Protein AF-A0A2P2IFB3-F1 (afdb_monomer)

Secondary structure (DSSP, 8-state):
-BSSS-HHHHHT-S--B-TTTHHHHHHHSS-SEEEE-SBHHHHHHHHHT-SSEEEE-SB--HHHHT--HHHHHHHHHHH-S-EEEE-TTS-HHHHHT-SEE--HHHHHHHHHH-S-S-EEEES-TTHHHHHHHH---

Radius of gyration: 15.82 Å; Cα contacts (8 Å, |Δi|>4): 204; chains: 1; bounding box: 41×29×43 Å

Sequence (137 aa):
TYINSSSEVKAVSDVCCTSSSALKIVENIDADEIIFVPDQNLASYVAEQTNKKIIPFDGQCNVHHNVTLDNIIKLKEEHGDLEVLAHPECQKEIRDIANYVGSTAGILNYAKTTPNKEMIVVTERGIMHQLKKDSPN

InterPro domains:
  IPR003473 Quinolinate synthetase A [PF02445] (1-136)
  IPR003473 Quinolinate synthetase A [PTHR30573] (1-133)
  IPR036094 Quinolinate synthetase A superfamily [G3DSA:3.40.50.10800] (1-61)
  IPR036094 Quinolinate synthetase A superfamily [G3DSA:3.40.50.10800] (62-137)
  IPR036094 Quinolinate synthetase A superfamily [SSF142754] (1-137)

Organism: NCBI:txid1518452

Structure (mmCIF, N/CA/C/O backbone):
data_AF-A0A2P2IFB3-F1
#
_entry.id   AF-A0A2P2IFB3-F1
#
loop_
_atom_site.group_PDB
_atom_site.id
_atom_site.type_symbol
_atom_site.label_atom_id
_atom_site.label_alt_id
_atom_site.label_comp_id
_atom_site.label_asym_id
_atom_site.label_entity_id
_atom_site.label_seq_id
_atom_site.pdbx_PDB_ins_code
_atom_site.Cartn_x
_atom_site.Cartn_y
_atom_site.Cartn_z
_atom_site.occupancy
_atom_site.B_iso_or_equiv
_atom_site.auth_seq_id
_atom_site.auth_comp_id
_atom_site.auth_asym_id
_atom_site.auth_atom_id
_atom_site.pdbx_PDB_model_num
ATOM 1 N N . THR A 1 1 ? 11.149 1.903 -9.394 1.00 95.69 1 THR A N 1
ATOM 2 C CA . THR A 1 1 ? 11.686 1.758 -8.022 1.00 95.69 1 THR A CA 1
ATOM 3 C C . THR A 1 1 ? 10.856 2.505 -7.002 1.00 95.69 1 THR A C 1
ATOM 5 O O . THR A 1 1 ? 10.388 3.603 -7.273 1.00 95.69 1 THR A O 1
ATOM 8 N N . TYR A 1 2 ? 10.649 1.925 -5.826 1.00 97.38 2 TYR A N 1
ATOM 9 C CA . TYR A 1 2 ? 9.998 2.569 -4.688 1.00 97.38 2 TYR A CA 1
ATOM 10 C C . TYR A 1 2 ? 10.971 3.497 -3.940 1.00 97.38 2 TYR A C 1
ATOM 12 O O . TYR A 1 2 ? 12.177 3.239 -3.885 1.00 97.38 2 TYR A O 1
ATOM 20 N N . ILE A 1 3 ? 10.462 4.590 -3.362 1.00 96.94 3 ILE A N 1
ATOM 21 C CA . ILE A 1 3 ? 11.253 5.640 -2.702 1.00 96.94 3 ILE A CA 1
ATOM 22 C C . ILE A 1 3 ? 12.148 5.098 -1.577 1.00 96.94 3 ILE A C 1
ATOM 24 O O . ILE A 1 3 ? 13.250 5.618 -1.386 1.00 96.94 3 ILE A O 1
ATOM 28 N N . ASN A 1 4 ? 11.745 4.007 -0.920 1.00 94.94 4 ASN A N 1
ATOM 29 C CA . ASN A 1 4 ? 12.495 3.315 0.132 1.00 94.94 4 ASN A CA 1
ATOM 30 C C . ASN A 1 4 ? 13.625 2.450 -0.462 1.00 94.94 4 ASN A C 1
ATOM 32 O O . ASN A 1 4 ? 13.595 1.226 -0.423 1.00 94.94 4 ASN A O 1
ATOM 36 N N . SER A 1 5 ? 14.613 3.103 -1.068 1.00 95.19 5 SER A N 1
ATOM 37 C CA . SER A 1 5 ? 15.770 2.495 -1.742 1.00 95.19 5 SER A CA 1
ATOM 38 C C . SER A 1 5 ? 16.989 3.423 -1.668 1.00 95.19 5 SER A C 1
ATOM 40 O O . SER A 1 5 ? 16.846 4.616 -1.382 1.00 95.19 5 SER A O 1
ATOM 42 N N . SER A 1 6 ? 18.195 2.918 -1.941 1.00 97.00 6 SER A N 1
ATOM 43 C CA . SER A 1 6 ? 19.391 3.771 -1.998 1.00 97.00 6 SER A CA 1
ATOM 44 C C . SER A 1 6 ? 19.352 4.725 -3.201 1.00 97.00 6 SER A C 1
ATOM 46 O O . SER A 1 6 ? 18.614 4.519 -4.169 1.00 97.00 6 SER A O 1
ATOM 48 N N . SER A 1 7 ? 20.148 5.794 -3.148 1.00 96.88 7 SER A N 1
ATOM 49 C CA . SER A 1 7 ? 20.350 6.697 -4.289 1.00 96.88 7 SER A CA 1
ATOM 50 C C . SER A 1 7 ? 20.973 5.981 -5.490 1.00 96.88 7 SER A C 1
ATOM 52 O O . SER A 1 7 ? 20.615 6.284 -6.621 1.00 96.88 7 SER A O 1
ATOM 54 N N . GLU A 1 8 ? 21.849 5.003 -5.253 1.00 97.44 8 GLU A N 1
ATOM 55 C CA . GLU A 1 8 ? 22.491 4.197 -6.299 1.00 97.44 8 GLU A CA 1
ATOM 56 C C . GLU A 1 8 ? 21.473 3.377 -7.095 1.00 97.44 8 GLU A C 1
ATOM 58 O O . GLU A 1 8 ? 21.494 3.399 -8.322 1.00 97.44 8 GLU A O 1
ATOM 63 N N . VAL A 1 9 ? 20.516 2.730 -6.417 1.00 96.31 9 VAL A N 1
ATOM 64 C CA . VAL A 1 9 ? 19.428 2.006 -7.096 1.00 96.31 9 VAL A CA 1
ATOM 65 C C . VAL A 1 9 ? 18.567 2.980 -7.903 1.00 96.31 9 VAL A C 1
ATOM 67 O O . VAL A 1 9 ? 18.222 2.697 -9.048 1.00 96.31 9 VAL A O 1
ATOM 70 N N . LYS A 1 10 ? 18.249 4.157 -7.346 1.00 97.00 10 LYS A N 1
ATOM 71 C CA . LYS A 1 10 ? 17.488 5.190 -8.069 1.00 97.00 10 LYS A CA 1
ATOM 72 C C . LYS A 1 10 ? 18.217 5.685 -9.319 1.00 97.00 10 LYS A C 1
ATOM 74 O O . LYS A 1 10 ? 17.553 5.938 -10.315 1.00 97.00 10 LYS A O 1
ATOM 79 N N . ALA A 1 11 ? 19.545 5.796 -9.282 1.00 97.38 11 ALA A N 1
ATOM 80 C CA . ALA A 1 11 ? 20.349 6.274 -10.408 1.00 97.38 11 ALA A CA 1
ATOM 81 C C . ALA A 1 11 ? 20.282 5.355 -11.640 1.00 97.38 11 ALA A C 1
ATOM 83 O O . ALA A 1 11 ? 20.513 5.819 -12.752 1.00 97.38 11 ALA A O 1
ATOM 84 N N . VAL A 1 12 ? 19.945 4.077 -11.447 1.00 97.12 12 VAL A N 1
ATOM 85 C CA . VAL A 1 12 ? 19.778 3.080 -12.519 1.00 97.12 12 VAL A CA 1
ATOM 86 C C . VAL A 1 12 ? 18.312 2.696 -12.759 1.00 97.12 12 VAL A C 1
ATOM 88 O O . VAL A 1 12 ? 18.036 1.706 -13.425 1.00 97.12 12 VAL A O 1
ATOM 91 N N . SER A 1 13 ? 17.366 3.444 -12.186 1.00 97.12 13 SER A N 1
ATOM 92 C CA . SER A 1 13 ? 15.927 3.199 -12.331 1.00 97.12 13 SER A CA 1
ATOM 93 C C . SER A 1 13 ? 15.301 4.160 -13.337 1.00 97.12 13 SER A C 1
ATOM 95 O O . SER A 1 13 ? 15.596 5.350 -13.296 1.00 97.12 13 SER A O 1
ATOM 97 N N . ASP A 1 14 ? 14.342 3.689 -14.138 1.00 97.50 14 ASP A N 1
ATOM 98 C CA . ASP A 1 14 ? 13.604 4.558 -15.071 1.00 97.50 14 ASP A CA 1
ATOM 99 C C . ASP A 1 14 ? 12.713 5.576 -14.343 1.00 97.50 14 ASP A C 1
ATOM 101 O O . ASP A 1 14 ? 12.573 6.724 -14.758 1.00 97.50 14 ASP A O 1
ATOM 105 N N . VAL A 1 15 ? 12.101 5.162 -13.228 1.00 96.81 15 VAL A N 1
ATOM 106 C CA . VAL A 1 15 ? 11.203 6.013 -12.440 1.00 96.81 15 VAL A CA 1
ATOM 107 C C . VAL A 1 15 ? 11.194 5.635 -10.959 1.00 96.81 15 VAL A C 1
ATOM 109 O O . VAL A 1 15 ? 11.312 4.462 -10.578 1.00 96.81 15 VAL A O 1
ATOM 112 N N . CYS A 1 16 ? 11.022 6.646 -10.106 1.00 97.38 16 CYS A N 1
ATOM 113 C CA . CYS A 1 16 ? 10.805 6.489 -8.672 1.00 97.38 16 CYS A CA 1
ATOM 114 C C . CYS A 1 16 ? 9.330 6.737 -8.314 1.00 97.38 16 CYS A C 1
ATOM 116 O O . CYS A 1 16 ? 8.722 7.677 -8.817 1.00 97.38 16 CYS A O 1
ATOM 118 N N . CYS A 1 17 ? 8.767 5.932 -7.413 1.00 97.62 17 CYS A N 1
ATOM 119 C CA . CYS A 1 17 ? 7.386 6.053 -6.941 1.00 97.62 17 CYS A CA 1
ATOM 120 C C . CYS A 1 17 ? 7.292 5.989 -5.411 1.00 97.62 17 CYS A C 1
ATOM 122 O O . CYS A 1 17 ? 8.250 5.643 -4.722 1.00 97.62 17 CYS A O 1
ATOM 124 N N . THR A 1 18 ? 6.117 6.310 -4.883 1.00 97.75 18 THR A N 1
ATOM 125 C CA . THR A 1 18 ? 5.720 6.155 -3.474 1.00 97.75 18 THR A CA 1
ATOM 126 C C . THR A 1 18 ? 4.541 5.183 -3.377 1.00 97.75 18 THR A C 1
ATOM 128 O O . THR A 1 18 ? 3.901 4.898 -4.390 1.00 97.75 18 THR A O 1
ATOM 131 N N . SER A 1 19 ? 4.157 4.749 -2.173 1.00 96.12 19 SER A N 1
ATOM 132 C CA . SER A 1 19 ? 2.952 3.926 -1.983 1.00 96.12 19 SER A CA 1
ATOM 133 C C . SER A 1 19 ? 1.667 4.634 -2.439 1.00 96.12 19 SER A C 1
ATOM 135 O O . SER A 1 19 ? 0.703 3.979 -2.811 1.00 96.12 19 SER A O 1
ATOM 137 N N . SER A 1 20 ? 1.659 5.974 -2.483 1.00 96.19 20 SER A N 1
ATOM 138 C CA . SER A 1 20 ? 0.540 6.779 -2.997 1.00 96.19 20 SER A CA 1
ATOM 139 C C . SER A 1 20 ? 0.511 6.956 -4.518 1.00 96.19 20 SER A C 1
ATOM 141 O O . SER A 1 20 ? -0.501 7.405 -5.047 1.00 96.19 20 SER A O 1
ATOM 143 N N . SER A 1 21 ? 1.607 6.670 -5.224 1.00 97.38 21 SER A N 1
ATOM 144 C CA . SER A 1 21 ? 1.741 6.956 -6.662 1.00 97.38 21 SER A CA 1
ATOM 145 C C . SER A 1 21 ? 2.085 5.735 -7.511 1.00 97.38 21 SER A C 1
ATOM 147 O O . SER A 1 21 ? 1.974 5.820 -8.731 1.00 97.38 21 SER A O 1
ATOM 149 N N . ALA A 1 22 ? 2.468 4.613 -6.890 1.00 97.75 22 ALA A N 1
ATOM 150 C CA . ALA A 1 22 ? 2.970 3.420 -7.566 1.00 97.75 22 ALA A CA 1
ATOM 151 C C . ALA A 1 22 ? 2.049 2.933 -8.693 1.00 97.75 22 ALA A C 1
ATOM 153 O O . ALA A 1 22 ? 2.512 2.831 -9.825 1.00 97.75 22 ALA A O 1
ATOM 154 N N . LEU A 1 23 ? 0.757 2.721 -8.414 1.00 97.56 23 LEU A N 1
ATOM 155 C CA . LEU A 1 23 ? -0.209 2.261 -9.419 1.00 97.56 23 LEU A CA 1
ATOM 156 C C . LEU A 1 23 ? -0.302 3.231 -10.602 1.00 97.56 23 LEU A C 1
ATOM 158 O O . LEU A 1 23 ? -0.053 2.847 -11.739 1.00 97.56 23 LEU A O 1
ATOM 162 N N . LYS A 1 24 ? -0.557 4.514 -10.317 1.00 97.50 24 LYS A N 1
ATOM 163 C CA . LYS A 1 24 ? -0.688 5.549 -11.349 1.00 97.50 24 LYS A CA 1
ATOM 164 C C . LYS A 1 24 ? 0.564 5.648 -12.219 1.00 97.50 24 LYS A C 1
ATOM 166 O O . LYS A 1 24 ? 0.454 5.797 -13.430 1.00 97.50 24 LYS A O 1
ATOM 171 N N . ILE A 1 25 ? 1.751 5.598 -11.617 1.00 97.75 25 ILE A N 1
ATOM 172 C CA . ILE A 1 25 ? 3.010 5.638 -12.368 1.00 97.75 25 ILE A CA 1
ATOM 173 C C . ILE A 1 25 ? 3.121 4.399 -13.252 1.00 97.75 25 ILE A C 1
ATOM 175 O O . ILE A 1 25 ? 3.333 4.549 -14.448 1.00 97.75 25 ILE A O 1
ATOM 179 N N . VAL A 1 26 ? 2.923 3.203 -12.690 1.00 97.69 26 VAL A N 1
ATOM 180 C CA . VAL A 1 26 ? 3.025 1.935 -13.423 1.00 97.69 26 VAL A CA 1
ATOM 181 C C . VAL A 1 26 ? 2.074 1.889 -14.616 1.00 97.69 26 VAL A C 1
ATOM 183 O O . VAL A 1 26 ? 2.506 1.528 -15.705 1.00 97.69 26 VAL A O 1
ATOM 186 N N . GLU A 1 27 ? 0.823 2.320 -14.458 1.00 97.12 27 GLU A N 1
ATOM 187 C CA . GLU A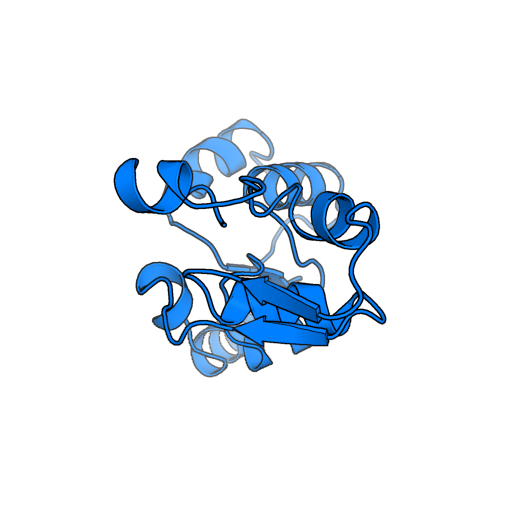 1 27 ? -0.157 2.369 -15.552 1.00 97.12 27 GLU A CA 1
ATOM 188 C C . GLU A 1 27 ? 0.259 3.289 -16.707 1.00 97.12 27 GLU A C 1
ATOM 190 O O . GLU A 1 27 ? -0.100 3.027 -17.851 1.00 97.12 27 GLU A O 1
ATOM 195 N N . ASN A 1 28 ? 1.033 4.341 -16.423 1.00 97.25 28 ASN A N 1
ATOM 196 C CA . ASN A 1 28 ? 1.469 5.327 -17.416 1.00 97.25 28 ASN A CA 1
ATOM 197 C C . ASN A 1 28 ? 2.834 5.004 -18.053 1.00 97.25 28 ASN A C 1
ATOM 199 O O . ASN A 1 28 ? 3.279 5.748 -18.926 1.00 97.25 28 ASN A O 1
ATOM 203 N N . ILE A 1 29 ? 3.511 3.927 -17.640 1.00 97.06 29 ILE A N 1
ATOM 204 C CA . ILE A 1 29 ? 4.747 3.474 -18.294 1.00 97.06 29 ILE A CA 1
ATOM 205 C C . ILE A 1 29 ? 4.384 2.727 -19.581 1.00 97.06 29 ILE A C 1
ATOM 207 O O . ILE A 1 29 ? 3.559 1.811 -19.563 1.00 97.06 29 ILE A O 1
ATOM 211 N N . ASP A 1 30 ? 5.041 3.067 -20.687 1.00 96.69 30 ASP A N 1
ATOM 212 C CA . ASP A 1 30 ? 4.898 2.379 -21.976 1.00 96.69 30 ASP A CA 1
ATOM 213 C C 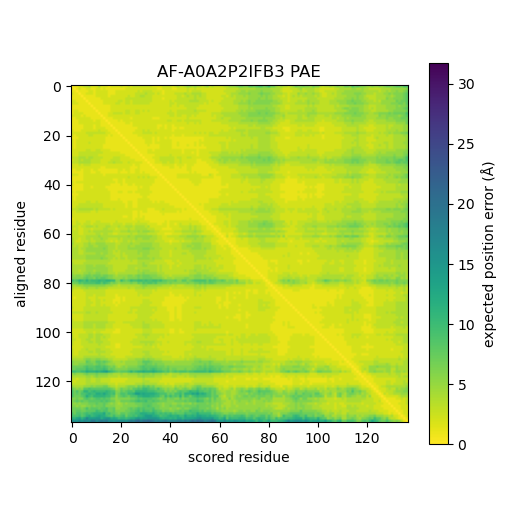. ASP A 1 30 ? 5.718 1.073 -22.017 1.00 96.69 30 ASP A C 1
ATOM 215 O O . ASP A 1 30 ? 6.705 0.939 -22.735 1.00 96.69 30 ASP A O 1
ATOM 219 N N . ALA A 1 31 ? 5.362 0.134 -21.138 1.00 96.81 31 ALA A N 1
ATOM 220 C CA . ALA A 1 31 ? 5.926 -1.213 -21.077 1.00 96.81 31 ALA A CA 1
ATOM 221 C C . ALA A 1 31 ? 4.934 -2.187 -20.428 1.00 96.81 31 ALA A C 1
ATOM 223 O O . ALA A 1 31 ? 4.261 -1.836 -19.454 1.00 96.81 31 ALA A O 1
ATOM 224 N N . ASP A 1 32 ? 4.863 -3.416 -20.936 1.00 97.12 32 ASP A N 1
ATOM 225 C CA . ASP A 1 32 ? 3.967 -4.451 -20.402 1.00 97.12 32 ASP A CA 1
ATOM 226 C C . ASP A 1 32 ? 4.553 -5.182 -19.190 1.00 97.12 32 ASP A C 1
ATOM 228 O O . ASP A 1 32 ? 3.801 -5.665 -18.343 1.00 97.12 32 ASP A O 1
ATOM 232 N N . GLU A 1 33 ? 5.883 -5.241 -19.083 1.00 98.19 33 GLU A N 1
ATOM 233 C CA . GLU A 1 33 ? 6.597 -5.862 -17.967 1.00 98.19 33 GLU A CA 1
ATOM 234 C C . GLU A 1 33 ? 7.380 -4.816 -17.171 1.00 98.19 33 GLU A C 1
ATOM 236 O O . GLU A 1 33 ? 8.151 -4.044 -17.739 1.00 98.19 33 GLU A O 1
ATOM 241 N N . ILE A 1 34 ? 7.207 -4.805 -15.848 1.00 98.25 34 ILE A N 1
ATOM 242 C CA . ILE A 1 34 ? 7.831 -3.830 -14.946 1.00 98.25 34 ILE A CA 1
ATOM 243 C C . ILE A 1 34 ? 8.566 -4.558 -13.824 1.00 98.25 34 ILE A C 1
ATOM 245 O O . ILE A 1 34 ? 7.954 -5.294 -13.051 1.00 98.25 34 ILE A O 1
ATOM 249 N N . ILE A 1 35 ? 9.865 -4.295 -13.672 1.00 98.25 35 ILE A N 1
ATOM 250 C CA . ILE A 1 35 ? 10.617 -4.704 -12.481 1.00 98.25 35 ILE A CA 1
ATOM 251 C C . ILE A 1 35 ? 10.308 -3.721 -11.350 1.00 98.25 35 ILE A C 1
ATOM 253 O O . ILE A 1 35 ? 10.521 -2.511 -11.478 1.00 98.25 35 ILE A O 1
ATOM 257 N N . PHE A 1 36 ? 9.822 -4.236 -10.222 1.00 98.38 36 PHE A N 1
ATOM 258 C CA . PHE A 1 36 ? 9.440 -3.424 -9.074 1.00 98.38 36 PHE A CA 1
ATOM 259 C C . PHE A 1 36 ? 10.281 -3.782 -7.851 1.00 98.38 36 PHE A C 1
ATOM 261 O O . PHE A 1 36 ? 10.259 -4.910 -7.364 1.00 98.38 36 PHE A O 1
ATOM 268 N N . VAL A 1 37 ? 11.015 -2.791 -7.340 1.00 97.81 37 VAL A N 1
ATOM 269 C CA . VAL A 1 37 ? 11.943 -2.954 -6.213 1.00 97.81 37 VAL A CA 1
ATOM 270 C C . VAL A 1 37 ? 11.726 -1.880 -5.140 1.00 97.81 37 VAL A C 1
ATOM 272 O O . VAL A 1 37 ? 11.332 -0.761 -5.488 1.00 97.81 37 VAL A O 1
ATOM 275 N N . PRO A 1 38 ? 12.050 -2.150 -3.861 1.00 97.56 38 PRO A N 1
ATOM 276 C CA . PRO A 1 38 ? 12.450 -3.453 -3.327 1.00 97.56 38 PRO A CA 1
ATOM 277 C C . PRO A 1 38 ? 11.292 -4.237 -2.694 1.00 97.56 38 PRO A C 1
ATOM 279 O O . PRO A 1 38 ? 11.507 -5.372 -2.306 1.00 97.56 38 PRO A O 1
ATOM 282 N N . ASP A 1 39 ? 10.107 -3.642 -2.533 1.00 97.88 39 ASP A N 1
ATOM 283 C CA . ASP A 1 39 ? 9.035 -4.228 -1.722 1.00 97.88 39 ASP A CA 1
ATOM 284 C C . ASP A 1 39 ? 8.090 -5.111 -2.555 1.00 97.88 39 ASP A C 1
ATOM 286 O O . ASP A 1 39 ? 7.365 -4.619 -3.427 1.00 97.88 39 ASP A O 1
ATOM 290 N N . GLN A 1 40 ? 8.090 -6.415 -2.271 1.00 97.94 40 GLN A N 1
ATOM 291 C CA . GLN A 1 40 ? 7.275 -7.407 -2.967 1.00 97.94 40 GLN A CA 1
ATOM 292 C C . GLN A 1 40 ? 5.780 -7.277 -2.678 1.00 97.94 40 GLN A C 1
ATOM 294 O O . GLN A 1 40 ? 4.962 -7.612 -3.533 1.00 97.94 40 GLN A O 1
ATOM 299 N N . ASN A 1 41 ? 5.402 -6.776 -1.499 1.00 98.12 41 ASN A N 1
ATOM 300 C CA . ASN A 1 41 ? 3.997 -6.624 -1.133 1.00 98.12 41 ASN A CA 1
ATOM 301 C C . ASN A 1 41 ? 3.373 -5.463 -1.901 1.00 98.12 41 ASN A C 1
ATOM 303 O O . ASN A 1 41 ? 2.312 -5.637 -2.497 1.00 98.12 41 ASN A O 1
ATOM 307 N N . LEU A 1 42 ? 4.071 -4.325 -1.982 1.00 98.19 42 LEU A N 1
ATOM 308 C CA . LEU A 1 42 ? 3.652 -3.205 -2.819 1.00 98.19 42 LEU A CA 1
ATOM 309 C C . LEU A 1 42 ? 3.644 -3.598 -4.304 1.00 98.19 42 LEU A C 1
ATOM 311 O O . LEU A 1 42 ? 2.716 -3.231 -5.020 1.00 98.19 42 LEU A O 1
ATOM 315 N N . ALA A 1 43 ? 4.636 -4.367 -4.763 1.00 98.19 43 ALA A N 1
ATOM 316 C CA . ALA A 1 43 ? 4.664 -4.888 -6.129 1.00 98.19 43 ALA A CA 1
ATOM 317 C C . ALA A 1 43 ? 3.451 -5.790 -6.430 1.00 98.19 43 ALA A C 1
ATOM 319 O O . ALA A 1 43 ? 2.777 -5.585 -7.438 1.00 98.19 43 ALA A O 1
ATOM 320 N N . SER A 1 44 ? 3.139 -6.739 -5.538 1.00 97.94 44 SER A N 1
ATOM 321 C CA . SER A 1 44 ? 1.961 -7.614 -5.632 1.00 97.94 44 SER A CA 1
ATOM 322 C C . SER A 1 44 ? 0.665 -6.811 -5.616 1.00 97.94 44 SER A C 1
ATOM 324 O O . SER A 1 44 ? -0.203 -7.048 -6.447 1.00 97.94 44 SER A O 1
ATOM 326 N N . TYR A 1 45 ? 0.547 -5.830 -4.718 1.00 98.12 45 TYR A N 1
ATOM 327 C CA . TYR A 1 45 ? -0.610 -4.941 -4.666 1.00 98.12 45 TYR A CA 1
ATOM 328 C C . TYR A 1 45 ? -0.800 -4.195 -5.989 1.00 98.12 45 TYR A C 1
ATOM 330 O O . TYR A 1 45 ? -1.903 -4.153 -6.514 1.00 98.12 45 TYR A O 1
ATOM 338 N N . VAL A 1 46 ? 0.264 -3.642 -6.578 1.00 98.06 46 VAL A N 1
ATOM 339 C CA . VAL A 1 46 ? 0.159 -2.984 -7.888 1.00 98.06 46 VAL A CA 1
ATOM 340 C C . VAL A 1 46 ? -0.248 -3.982 -8.973 1.00 98.06 46 VAL A C 1
ATOM 342 O O . VAL A 1 46 ? -1.115 -3.652 -9.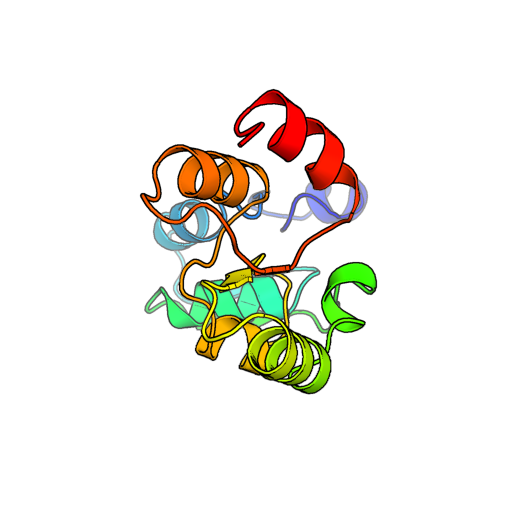776 1.00 98.06 46 VAL A O 1
ATOM 345 N N . ALA A 1 47 ? 0.317 -5.193 -8.974 1.00 97.94 47 ALA A N 1
ATOM 346 C CA . ALA A 1 47 ? -0.021 -6.251 -9.929 1.00 97.94 47 ALA A CA 1
ATOM 347 C C . ALA A 1 47 ? -1.500 -6.664 -9.867 1.00 97.94 47 ALA A C 1
ATOM 349 O O . ALA A 1 47 ? -2.099 -6.955 -10.893 1.00 97.94 47 ALA A O 1
ATOM 350 N N . GLU A 1 48 ? -2.101 -6.657 -8.676 1.00 97.19 48 GLU A N 1
ATOM 351 C CA . GLU A 1 48 ? -3.527 -6.942 -8.469 1.00 97.19 48 GLU A CA 1
ATOM 352 C C . GLU A 1 48 ? -4.444 -5.856 -9.064 1.00 97.19 48 GLU A C 1
ATOM 354 O O . GLU A 1 48 ? -5.617 -6.118 -9.322 1.00 97.19 48 GLU A O 1
ATOM 359 N N . GLN A 1 49 ? -3.929 -4.641 -9.274 1.00 97.00 49 GLN A N 1
ATOM 360 C CA . GLN A 1 49 ? -4.701 -3.464 -9.689 1.00 97.00 49 GLN A CA 1
ATOM 361 C C . GLN A 1 49 ? -4.470 -3.067 -11.155 1.00 97.00 49 GLN A C 1
ATOM 363 O O . GLN A 1 49 ? -5.058 -2.098 -11.628 1.00 97.00 49 GLN A O 1
ATOM 368 N N . THR A 1 50 ? -3.607 -3.775 -11.885 1.00 97.38 50 THR A N 1
ATOM 369 C CA . THR A 1 50 ? -3.250 -3.444 -13.269 1.00 97.38 50 THR A CA 1
ATOM 370 C C . THR A 1 50 ? -3.158 -4.694 -14.137 1.00 97.38 50 THR A C 1
ATOM 372 O O . THR A 1 50 ? -2.987 -5.800 -13.642 1.00 97.38 50 THR A O 1
ATOM 375 N N . ASN A 1 51 ? -3.229 -4.523 -15.458 1.00 97.38 51 ASN A N 1
ATOM 376 C CA . ASN A 1 51 ? -3.042 -5.622 -16.416 1.00 97.38 51 ASN A CA 1
ATOM 377 C C . ASN A 1 51 ? -1.569 -5.833 -16.815 1.00 97.38 51 ASN A C 1
ATOM 379 O O . ASN A 1 51 ? -1.261 -6.748 -17.576 1.00 97.38 51 ASN A O 1
ATOM 383 N N . LYS A 1 52 ? -0.658 -4.975 -16.339 1.00 98.00 52 LYS A N 1
ATOM 384 C CA . LYS A 1 52 ? 0.787 -5.093 -16.576 1.00 98.00 52 LYS A CA 1
ATOM 385 C C . LYS A 1 52 ? 1.389 -6.204 -15.718 1.00 98.00 52 LYS A C 1
ATOM 387 O O . LYS A 1 52 ? 1.007 -6.403 -14.566 1.00 98.00 52 LYS A O 1
ATOM 392 N N . LYS A 1 53 ? 2.391 -6.896 -16.253 1.00 98.31 53 LYS A N 1
ATOM 393 C CA . LYS A 1 53 ? 3.146 -7.918 -15.530 1.00 98.31 53 LYS A CA 1
ATOM 394 C C . LYS A 1 53 ? 4.171 -7.252 -14.619 1.00 98.31 53 LYS A C 1
ATOM 396 O O . LYS A 1 53 ? 5.137 -6.650 -15.084 1.00 98.31 53 LYS A O 1
ATOM 401 N N . ILE A 1 54 ? 3.984 -7.391 -13.313 1.00 98.38 54 ILE A N 1
ATOM 402 C CA . ILE A 1 54 ? 4.926 -6.875 -12.318 1.00 98.38 54 ILE A CA 1
ATOM 403 C C . ILE A 1 54 ? 5.863 -8.000 -11.881 1.00 98.38 54 ILE A C 1
ATOM 405 O O . ILE A 1 54 ? 5.413 -9.064 -11.464 1.00 98.38 54 ILE A O 1
ATOM 409 N N . ILE A 1 55 ? 7.167 -7.759 -11.976 1.00 98.31 55 ILE A N 1
ATOM 410 C CA . ILE A 1 55 ? 8.221 -8.666 -11.524 1.00 98.31 55 ILE A CA 1
ATOM 411 C C . ILE A 1 55 ? 8.741 -8.129 -10.183 1.00 98.31 55 ILE A C 1
ATOM 413 O O . ILE A 1 55 ? 9.459 -7.122 -10.175 1.00 98.31 55 ILE A O 1
ATOM 417 N N . PRO A 1 56 ? 8.363 -8.741 -9.047 1.00 97.44 56 PRO A N 1
ATOM 418 C CA . PRO A 1 56 ? 8.773 -8.269 -7.733 1.00 97.44 56 PRO A CA 1
ATOM 419 C C . PRO A 1 56 ? 10.223 -8.656 -7.426 1.00 97.44 56 PRO A C 1
ATOM 421 O O . PRO A 1 56 ? 10.688 -9.739 -7.782 1.00 97.44 56 PRO A O 1
ATOM 424 N N . PHE A 1 57 ? 10.924 -7.784 -6.709 1.00 96.50 57 PHE A N 1
ATOM 425 C CA . PHE A 1 57 ? 12.119 -8.157 -5.955 1.00 96.50 57 PHE A CA 1
ATOM 426 C C . PHE A 1 57 ? 11.714 -8.709 -4.585 1.00 96.50 57 PHE A C 1
ATOM 428 O O . PHE A 1 57 ? 10.812 -8.155 -3.963 1.00 96.50 57 PHE A O 1
ATOM 435 N N . ASP A 1 58 ? 12.390 -9.757 -4.107 1.00 95.44 58 ASP A N 1
ATOM 436 C CA . ASP A 1 58 ? 12.128 -10.392 -2.804 1.00 95.44 58 ASP A CA 1
ATOM 437 C C . ASP A 1 58 ? 12.687 -9.552 -1.643 1.00 95.44 58 ASP A C 1
ATOM 439 O O . ASP A 1 58 ? 13.676 -9.880 -0.986 1.00 95.44 58 ASP A O 1
ATOM 443 N N . GLY A 1 59 ? 12.084 -8.386 -1.444 1.00 96.25 59 GLY A N 1
ATOM 444 C CA . GLY A 1 59 ? 12.300 -7.528 -0.293 1.00 96.25 59 GLY A CA 1
ATOM 445 C C . GLY A 1 59 ? 10.967 -7.162 0.340 1.00 96.25 59 GLY A C 1
ATOM 446 O O . GLY A 1 59 ? 9.912 -7.220 -0.287 1.00 96.25 59 GLY A O 1
ATOM 447 N N . GLN A 1 60 ? 11.000 -6.799 1.616 1.00 95.06 60 GLN A N 1
ATOM 448 C CA . GLN A 1 60 ? 9.797 -6.473 2.373 1.00 95.06 60 GLN A CA 1
ATOM 449 C C . GLN A 1 60 ? 10.115 -5.544 3.539 1.00 95.06 60 GLN A C 1
ATOM 451 O O . GLN A 1 60 ? 11.207 -5.585 4.113 1.00 95.06 60 GLN A O 1
ATOM 456 N N . CYS A 1 61 ? 9.133 -4.741 3.930 1.00 95.00 61 CYS A N 1
ATOM 457 C CA . CYS A 1 61 ? 9.196 -3.962 5.155 1.00 95.00 61 CYS A CA 1
ATOM 458 C C . CYS A 1 61 ? 8.955 -4.843 6.393 1.00 95.00 61 CYS A C 1
ATOM 460 O O . CYS A 1 61 ? 7.879 -5.413 6.570 1.00 95.00 61 CYS A O 1
ATOM 462 N N . ASN A 1 62 ? 9.934 -4.916 7.297 1.00 91.62 62 ASN A N 1
ATOM 463 C CA . ASN A 1 62 ? 9.821 -5.678 8.545 1.00 91.62 62 ASN A CA 1
ATOM 464 C C . ASN A 1 62 ? 8.683 -5.180 9.455 1.00 91.62 62 ASN A C 1
ATOM 466 O O . ASN A 1 62 ? 8.045 -5.982 10.127 1.00 91.62 62 ASN A O 1
ATOM 470 N N . VAL A 1 63 ? 8.406 -3.872 9.468 1.00 92.38 63 VAL A N 1
ATOM 471 C CA . VAL A 1 63 ? 7.318 -3.286 10.266 1.00 92.38 63 VAL A CA 1
ATOM 472 C C . VAL A 1 63 ? 5.968 -3.854 9.834 1.00 92.38 63 VAL A C 1
ATOM 474 O O . VAL A 1 63 ? 5.199 -4.297 10.681 1.00 92.38 63 VAL A O 1
ATOM 477 N N . HIS A 1 64 ? 5.706 -3.888 8.526 1.00 92.88 64 HIS A N 1
ATOM 478 C CA . HIS A 1 64 ? 4.453 -4.402 7.976 1.00 92.88 64 HIS A CA 1
ATOM 479 C C . HIS A 1 64 ? 4.389 -5.933 7.972 1.00 92.88 64 HIS A C 1
ATOM 481 O O . HIS A 1 64 ? 3.306 -6.490 8.114 1.00 92.88 64 HIS A O 1
ATOM 487 N N . HIS A 1 65 ? 5.535 -6.611 7.855 1.00 90.94 65 HIS A N 1
ATOM 488 C CA . HIS A 1 65 ? 5.619 -8.072 7.894 1.00 90.94 65 HIS A CA 1
ATOM 489 C C . HIS A 1 65 ? 5.367 -8.665 9.289 1.00 90.94 65 HIS A C 1
ATOM 491 O O . HIS A 1 65 ? 4.932 -9.803 9.406 1.00 90.94 65 HIS A O 1
ATOM 497 N N . ASN A 1 66 ? 5.637 -7.910 10.357 1.00 92.19 66 ASN A N 1
ATOM 498 C CA . ASN A 1 66 ? 5.442 -8.390 11.727 1.00 92.19 66 ASN A CA 1
ATOM 499 C C . ASN A 1 66 ? 3.972 -8.415 12.172 1.00 92.19 66 ASN A C 1
ATOM 501 O O . ASN A 1 66 ? 3.683 -8.954 13.239 1.00 92.19 66 ASN A O 1
ATOM 505 N N . VAL A 1 67 ? 3.060 -7.803 11.411 1.00 93.19 67 VAL A N 1
ATOM 506 C CA . VAL A 1 67 ? 1.625 -7.901 11.683 1.00 93.19 67 VAL A CA 1
ATOM 507 C C . VAL A 1 67 ? 1.110 -9.169 11.026 1.00 93.19 67 VAL A C 1
ATOM 509 O O . VAL A 1 67 ? 1.340 -9.369 9.838 1.00 93.19 67 VAL A O 1
ATOM 512 N N . THR A 1 68 ? 0.403 -10.002 11.785 1.00 94.50 68 THR A N 1
ATOM 513 C CA . THR A 1 68 ? -0.213 -11.233 11.274 1.00 94.50 68 THR A CA 1
ATOM 514 C C . THR A 1 68 ? -1.729 -11.101 11.191 1.00 94.50 68 THR A C 1
ATOM 516 O O . THR A 1 68 ? -2.333 -10.293 11.906 1.00 94.50 68 THR A O 1
ATOM 519 N N . LEU A 1 69 ? -2.367 -11.934 10.364 1.00 95.62 69 LEU A N 1
ATOM 520 C CA . LEU A 1 69 ? -3.828 -12.033 10.314 1.00 95.62 69 LEU A CA 1
ATOM 521 C C . LEU A 1 69 ? -4.444 -12.298 11.703 1.00 95.62 69 LEU A C 1
ATOM 523 O O . LEU A 1 69 ? -5.423 -11.650 12.074 1.00 95.62 69 LEU A O 1
ATOM 527 N N . ASP A 1 70 ? -3.819 -13.159 12.512 1.00 96.44 70 ASP A N 1
ATOM 528 C CA . ASP A 1 70 ? -4.260 -13.459 13.882 1.00 96.44 70 ASP A CA 1
ATOM 529 C C . ASP A 1 70 ? -4.304 -12.214 14.780 1.00 96.44 70 ASP A C 1
ATOM 531 O O . ASP A 1 70 ? -5.179 -12.100 15.637 1.00 96.44 70 ASP A O 1
ATOM 535 N N . ASN A 1 71 ? -3.386 -11.254 14.594 1.00 94.50 71 ASN A N 1
ATOM 536 C CA . ASN A 1 71 ? -3.429 -9.998 15.348 1.00 94.50 71 ASN A CA 1
ATOM 537 C C . ASN A 1 71 ? -4.703 -9.206 15.036 1.00 94.50 71 ASN A C 1
ATOM 539 O O . ASN A 1 71 ? -5.297 -8.624 15.942 1.00 94.50 71 ASN A O 1
ATOM 543 N N . ILE A 1 72 ? -5.125 -9.193 13.771 1.00 96.06 72 ILE A N 1
ATOM 544 C CA . ILE A 1 72 ? -6.314 -8.461 13.324 1.00 96.06 72 ILE A CA 1
ATOM 545 C C . ILE A 1 72 ? -7.582 -9.179 13.782 1.00 96.06 72 ILE A C 1
ATOM 547 O O . ILE A 1 72 ? -8.487 -8.530 14.300 1.00 96.06 72 ILE A O 1
ATOM 551 N N . ILE A 1 73 ? -7.634 -10.507 13.646 1.00 95.62 73 ILE A N 1
ATOM 552 C CA . ILE A 1 73 ? -8.765 -11.320 14.116 1.00 95.62 73 ILE A CA 1
ATOM 553 C C . ILE A 1 73 ? -8.970 -11.113 15.614 1.00 95.62 73 ILE A C 1
ATOM 555 O O 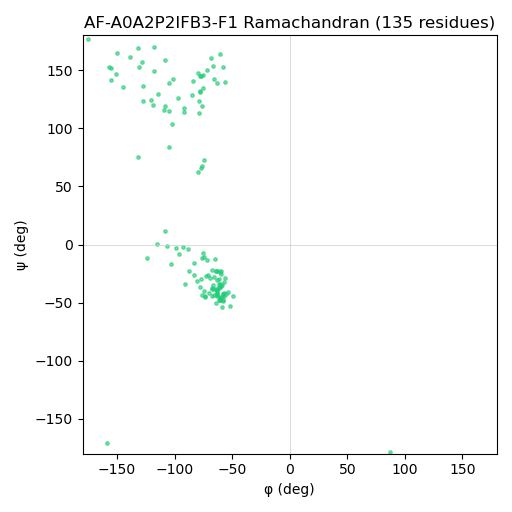. ILE A 1 73 ? -10.077 -10.791 16.036 1.00 95.62 73 ILE A O 1
ATOM 559 N N . LYS A 1 74 ? -7.898 -11.194 16.407 1.00 95.94 74 LYS A N 1
ATOM 560 C CA . LYS A 1 74 ? -7.970 -10.976 17.852 1.00 95.94 74 LYS A CA 1
ATOM 561 C C . LYS A 1 74 ? -8.520 -9.591 18.209 1.00 95.94 74 LYS A C 1
ATOM 563 O O . LYS A 1 74 ? -9.365 -9.478 19.090 1.00 95.94 74 LYS A O 1
ATOM 568 N N . LEU A 1 75 ? -8.086 -8.540 17.510 1.00 95.38 75 LEU A N 1
ATOM 569 C CA . LEU A 1 75 ? -8.628 -7.193 17.725 1.00 95.38 75 LEU A CA 1
ATOM 570 C C . LEU A 1 75 ? -10.115 -7.109 17.370 1.00 95.38 75 LEU A C 1
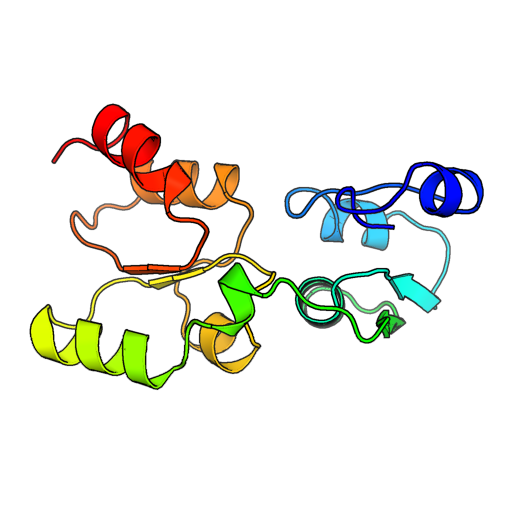ATOM 572 O O . LEU A 1 75 ? -10.869 -6.458 18.089 1.00 95.38 75 LEU A O 1
ATOM 576 N N . LYS A 1 76 ? -10.553 -7.788 16.304 1.00 95.31 76 LYS A N 1
ATOM 577 C CA . LYS A 1 76 ? -11.976 -7.862 15.953 1.00 95.31 76 LYS A CA 1
ATOM 578 C C . LYS A 1 76 ? -12.804 -8.638 16.982 1.00 95.31 76 LYS A C 1
ATOM 580 O O . LYS A 1 76 ? -13.949 -8.289 17.246 1.00 95.31 76 LYS A O 1
ATOM 585 N N . GLU A 1 77 ? -12.242 -9.675 17.594 1.00 95.06 77 GLU A N 1
ATOM 586 C CA . GLU A 1 77 ? -12.900 -10.403 18.686 1.00 95.06 77 GLU A CA 1
ATOM 587 C C . GLU A 1 77 ? -13.029 -9.544 19.955 1.00 95.06 77 GLU A C 1
ATOM 589 O O . GLU A 1 77 ? -14.052 -9.595 20.634 1.00 95.06 77 GLU A O 1
ATOM 594 N N . GLU A 1 78 ? -12.010 -8.735 20.262 1.00 95.06 78 GLU A N 1
ATOM 595 C CA . GLU A 1 78 ? -11.962 -7.883 21.458 1.00 95.06 78 GLU A CA 1
ATOM 596 C C . GLU A 1 78 ? -12.805 -6.602 21.326 1.00 95.06 78 GLU A C 1
ATOM 598 O O . GLU A 1 78 ? -13.420 -6.172 22.303 1.00 95.06 78 GLU A O 1
ATOM 603 N N . HIS A 1 79 ? -12.853 -6.000 20.133 1.00 93.12 79 HIS A N 1
ATOM 604 C CA . HIS A 1 79 ? -13.471 -4.688 19.891 1.00 93.12 79 HIS A CA 1
ATOM 605 C C . HIS A 1 79 ? -14.700 -4.726 18.961 1.00 93.12 79 HIS A C 1
ATOM 607 O O . HIS A 1 79 ? -15.317 -3.693 18.702 1.00 93.12 79 HIS A O 1
ATOM 613 N N . GLY A 1 80 ? -15.094 -5.906 18.475 1.00 92.69 80 GLY A N 1
ATOM 614 C CA . GLY A 1 80 ? -16.148 -6.069 17.471 1.00 92.69 80 GLY A CA 1
ATOM 615 C C . GLY A 1 80 ? -15.624 -5.954 16.036 1.00 92.69 80 GLY A C 1
ATOM 616 O O . GLY A 1 80 ? -14.431 -5.786 15.796 1.00 92.69 80 GLY A O 1
ATOM 617 N N . ASP A 1 81 ? -16.518 -6.060 15.051 1.00 90.50 81 ASP A N 1
ATOM 618 C CA . ASP A 1 81 ? -16.146 -6.061 13.627 1.00 90.50 81 ASP A CA 1
ATOM 619 C C . ASP A 1 81 ? -15.761 -4.656 13.122 1.00 90.50 81 ASP A C 1
ATOM 621 O O . ASP A 1 81 ? -16.512 -3.988 12.412 1.00 90.50 81 ASP A O 1
ATOM 625 N N . LEU A 1 82 ? -14.588 -4.188 13.550 1.00 94.75 82 LEU A N 1
ATOM 626 C CA . LEU A 1 82 ? -14.019 -2.894 13.194 1.00 94.75 82 LEU A CA 1
ATOM 627 C C . LEU A 1 82 ? -13.536 -2.862 11.740 1.00 94.75 82 LEU A C 1
ATOM 629 O O . LEU A 1 82 ? -13.042 -3.861 11.203 1.00 94.75 82 LEU A O 1
ATOM 633 N N . GLU A 1 83 ? -13.580 -1.672 11.133 1.00 95.56 83 GLU A N 1
ATOM 634 C CA . GLU A 1 83 ? -12.920 -1.441 9.848 1.00 95.56 83 GLU A CA 1
ATOM 635 C C . GLU A 1 83 ? -11.405 -1.621 9.969 1.00 95.56 83 GLU A C 1
ATOM 637 O O . GLU A 1 83 ? -10.785 -1.154 10.923 1.00 95.56 83 GLU A O 1
ATOM 642 N N . VAL A 1 84 ? -10.799 -2.250 8.967 1.00 97.25 84 VAL A N 1
ATOM 643 C CA . VAL A 1 84 ? -9.353 -2.458 8.868 1.00 97.25 84 VAL A CA 1
ATOM 644 C C . VAL A 1 84 ? -8.791 -1.566 7.762 1.00 97.25 84 VAL A C 1
ATOM 646 O O . VAL A 1 84 ? -9.158 -1.706 6.596 1.00 97.25 84 VAL A O 1
ATOM 649 N N . LEU A 1 85 ? -7.880 -0.656 8.110 1.00 97.19 85 LEU A N 1
ATOM 650 C CA . LEU A 1 85 ? -7.163 0.205 7.167 1.00 97.19 85 LEU A CA 1
ATOM 651 C C . LEU A 1 85 ?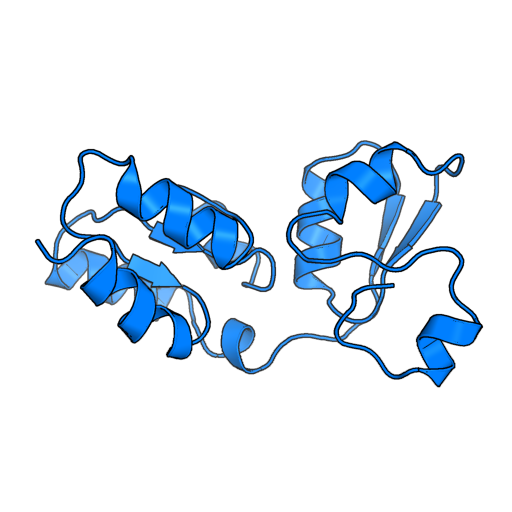 -5.701 -0.245 7.099 1.00 97.19 85 LEU A C 1
ATOM 653 O O . LEU A 1 85 ? -4.986 -0.144 8.095 1.00 97.19 85 LEU A O 1
ATOM 657 N N . ALA A 1 86 ? -5.239 -0.724 5.946 1.00 97.81 86 ALA A N 1
ATOM 658 C CA . ALA A 1 86 ? -3.913 -1.321 5.794 1.00 97.81 86 ALA A CA 1
ATOM 659 C C . ALA A 1 86 ? -3.015 -0.553 4.814 1.00 97.81 86 ALA A C 1
ATOM 661 O O . ALA A 1 86 ? -3.473 0.036 3.833 1.00 97.81 86 ALA A O 1
ATOM 662 N N . HIS A 1 87 ? -1.706 -0.583 5.058 1.00 97.81 87 HIS A N 1
ATOM 663 C CA . HIS A 1 87 ? -0.723 -0.115 4.084 1.00 97.81 87 HIS A CA 1
ATOM 664 C C . HIS A 1 87 ? -0.512 -1.177 2.982 1.00 97.81 87 HIS A C 1
ATOM 666 O O . HIS A 1 87 ? -0.521 -2.370 3.285 1.00 97.81 87 HIS A O 1
ATOM 672 N N . PRO A 1 88 ? -0.263 -0.814 1.707 1.00 97.56 88 PRO A N 1
ATOM 673 C CA . PRO A 1 88 ? -0.021 -1.795 0.641 1.00 97.56 88 PRO A CA 1
ATOM 674 C C . PRO A 1 88 ? 1.258 -2.634 0.828 1.00 97.56 88 PRO A C 1
ATOM 676 O O . PRO A 1 88 ? 1.418 -3.648 0.160 1.00 97.56 88 PRO A O 1
ATOM 679 N N . GLU A 1 89 ? 2.150 -2.248 1.747 1.00 97.50 89 GLU A N 1
ATOM 680 C CA . GLU A 1 89 ? 3.309 -3.066 2.158 1.00 97.50 89 GLU A CA 1
ATOM 681 C C . GLU A 1 89 ? 2.925 -4.251 3.069 1.00 97.50 89 GLU A C 1
ATOM 683 O O . GLU A 1 89 ? 3.761 -5.115 3.336 1.00 97.50 89 GLU A O 1
ATOM 688 N N . CYS A 1 90 ? 1.685 -4.311 3.569 1.00 97.56 90 CYS A N 1
ATOM 689 C CA . CYS A 1 90 ? 1.187 -5.446 4.345 1.00 97.56 90 CYS A CA 1
ATOM 690 C C . CYS A 1 90 ? 1.088 -6.707 3.487 1.00 97.56 90 CYS A C 1
ATOM 692 O O . CYS A 1 90 ? 0.879 -6.628 2.276 1.00 97.56 90 CYS A O 1
ATOM 694 N N . GLN A 1 91 ? 1.184 -7.873 4.126 1.00 96.50 91 GLN A N 1
ATOM 695 C CA . GLN A 1 91 ? 0.994 -9.162 3.461 1.00 96.50 91 GLN A CA 1
ATOM 696 C C . GLN A 1 91 ? -0.390 -9.260 2.811 1.00 96.50 91 GLN A C 1
ATOM 698 O O . GLN A 1 91 ? -1.352 -8.637 3.266 1.00 96.50 91 GLN A O 1
ATOM 703 N N . LYS A 1 92 ? -0.497 -10.070 1.751 1.00 96.62 92 LYS A N 1
ATOM 704 C CA . LYS A 1 92 ? -1.734 -10.197 0.970 1.00 96.62 92 LYS A CA 1
ATOM 705 C C . LYS A 1 92 ? -2.942 -10.576 1.833 1.00 96.62 92 LYS A C 1
ATOM 707 O O . LYS A 1 92 ? -3.983 -9.952 1.702 1.00 96.62 92 LYS A O 1
ATOM 712 N N . GLU A 1 93 ? -2.781 -11.514 2.762 1.00 96.88 93 GLU A N 1
ATOM 713 C CA . GLU A 1 93 ? -3.846 -11.934 3.685 1.00 96.88 93 GLU A CA 1
ATOM 714 C C . GLU A 1 93 ? -4.427 -10.785 4.526 1.00 96.88 93 GLU A C 1
ATOM 716 O O . GLU A 1 93 ? -5.620 -10.773 4.810 1.00 96.88 93 GLU A O 1
ATOM 721 N N . ILE A 1 94 ? -3.610 -9.782 4.868 1.00 97.25 94 ILE A N 1
ATOM 722 C CA . ILE A 1 94 ? -4.060 -8.573 5.567 1.00 97.25 94 ILE A CA 1
ATOM 723 C C . ILE A 1 94 ? -4.786 -7.640 4.601 1.00 97.25 94 ILE A C 1
ATOM 725 O O . ILE A 1 94 ? -5.832 -7.096 4.946 1.00 97.25 94 ILE A O 1
ATOM 729 N N . ARG A 1 95 ? -4.243 -7.449 3.390 1.00 97.56 95 ARG A N 1
ATOM 730 C CA . ARG A 1 95 ? -4.873 -6.605 2.361 1.00 97.56 95 ARG A CA 1
ATOM 731 C C . ARG A 1 95 ? -6.246 -7.142 1.957 1.00 97.56 95 ARG A C 1
ATOM 733 O O . ARG A 1 95 ? -7.160 -6.351 1.766 1.00 97.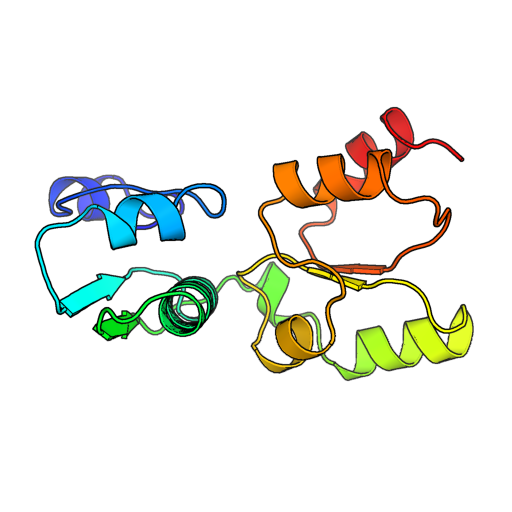56 95 ARG A O 1
ATOM 740 N N . ASP A 1 96 ? -6.396 -8.461 1.883 1.00 97.00 96 ASP A N 1
ATOM 741 C CA . ASP A 1 96 ? -7.631 -9.133 1.464 1.00 97.00 96 ASP A CA 1
ATOM 742 C C . ASP A 1 96 ? -8.796 -8.917 2.442 1.00 97.00 96 ASP A C 1
ATOM 744 O O . ASP A 1 96 ? -9.952 -8.923 2.024 1.00 97.00 96 ASP A O 1
ATOM 748 N N . ILE A 1 97 ? -8.509 -8.704 3.731 1.00 96.38 97 ILE A N 1
ATOM 749 C CA . ILE A 1 97 ? -9.528 -8.413 4.753 1.00 96.38 97 ILE A CA 1
ATOM 750 C C . ILE A 1 97 ? -9.662 -6.917 5.070 1.00 96.38 97 ILE A C 1
ATOM 752 O O . ILE A 1 97 ? -10.484 -6.538 5.907 1.00 96.38 97 ILE A O 1
ATOM 756 N N . ALA A 1 98 ? -8.832 -6.071 4.458 1.00 97.25 98 ALA A N 1
ATOM 757 C CA . ALA A 1 98 ? -8.835 -4.640 4.709 1.00 97.25 98 ALA A CA 1
ATOM 758 C C . ALA A 1 98 ? -10.027 -3.960 4.022 1.00 97.25 98 ALA A C 1
ATOM 760 O O . ALA A 1 98 ? -10.303 -4.176 2.845 1.00 97.25 98 ALA A O 1
ATOM 761 N N . ASN A 1 99 ? -10.703 -3.072 4.749 1.00 97.31 99 ASN A N 1
ATOM 762 C CA . ASN A 1 99 ? -11.740 -2.195 4.206 1.00 97.31 99 ASN A CA 1
ATOM 763 C C . ASN A 1 99 ? -11.139 -1.082 3.334 1.00 97.31 99 ASN A C 1
ATOM 765 O O . ASN A 1 99 ? -11.790 -0.587 2.418 1.00 97.31 99 ASN A O 1
ATOM 769 N N . TYR A 1 100 ? -9.888 -0.702 3.602 1.00 97.25 100 TYR A N 1
ATOM 770 C CA . TYR A 1 100 ? -9.139 0.265 2.809 1.00 97.25 100 TYR A CA 1
ATOM 771 C C . TYR A 1 100 ? -7.660 -0.116 2.752 1.00 97.25 100 TYR A C 1
ATOM 773 O O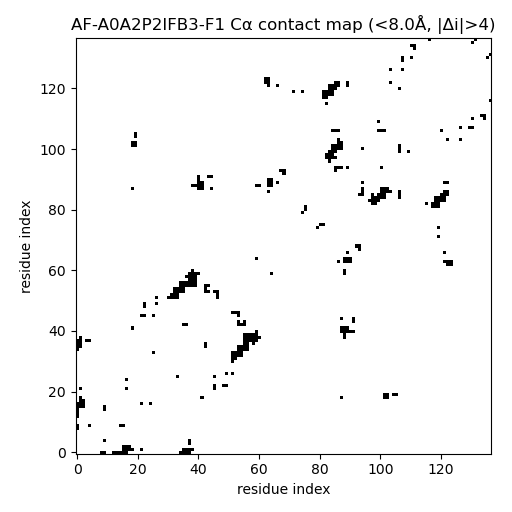 . TYR A 1 100 ? -7.052 -0.404 3.784 1.00 97.25 100 TYR A O 1
ATOM 781 N N . VAL A 1 101 ? -7.062 -0.043 1.561 1.00 98.06 101 VAL A N 1
ATOM 782 C CA . VAL A 1 101 ? -5.619 -0.215 1.360 1.00 98.06 101 VAL A CA 1
ATOM 783 C C . VAL A 1 101 ? -5.042 1.047 0.727 1.00 98.06 101 VAL A C 1
ATOM 785 O O . VAL A 1 101 ? -5.491 1.481 -0.333 1.00 98.06 101 VAL A O 1
ATOM 788 N N . GLY A 1 102 ? -4.034 1.655 1.353 1.00 96.88 102 GLY A N 1
ATOM 789 C CA . GLY A 1 102 ? -3.411 2.859 0.803 1.00 96.88 102 GLY A CA 1
ATOM 790 C C . GLY A 1 102 ? -2.203 3.368 1.581 1.00 96.88 102 GLY A C 1
ATOM 791 O O . GLY A 1 102 ? -1.824 2.827 2.614 1.00 96.88 102 GLY A O 1
ATOM 792 N N . SER A 1 103 ? -1.575 4.432 1.075 1.00 96.12 103 SER A N 1
ATOM 793 C CA . SER A 1 103 ? -0.442 5.078 1.755 1.00 96.12 103 SER A CA 1
ATOM 794 C C . SER A 1 103 ? -0.829 5.616 3.137 1.00 96.12 103 SER A C 1
ATOM 796 O O . SER A 1 103 ? -2.008 5.854 3.396 1.00 96.12 103 SER A O 1
ATOM 798 N N . THR A 1 104 ? 0.150 5.930 3.993 1.00 94.19 104 THR A N 1
ATOM 799 C CA . THR A 1 104 ? -0.084 6.595 5.293 1.00 94.19 104 THR A CA 1
ATOM 800 C C . THR A 1 104 ? -0.989 7.828 5.156 1.00 94.19 104 THR A C 1
ATOM 802 O O . THR A 1 104 ? -1.949 7.987 5.905 1.00 94.19 104 THR A O 1
ATOM 805 N N . ALA A 1 105 ? -0.750 8.677 4.149 1.00 93.31 105 ALA A N 1
ATOM 806 C CA . ALA A 1 105 ? -1.592 9.845 3.881 1.00 93.31 105 ALA A CA 1
ATOM 807 C C . ALA A 1 105 ? -3.019 9.463 3.446 1.00 93.31 105 ALA A C 1
ATOM 809 O O . ALA A 1 105 ? -3.980 10.115 3.848 1.00 93.31 105 ALA A O 1
ATOM 810 N N . GLY A 1 106 ? -3.160 8.402 2.648 1.00 95.25 106 GLY A N 1
ATOM 811 C CA . GLY A 1 106 ? -4.459 7.873 2.246 1.00 95.25 106 GLY A CA 1
ATOM 812 C C . GLY A 1 106 ? -5.250 7.306 3.427 1.00 95.25 106 GLY A C 1
ATOM 813 O O . GLY A 1 106 ? -6.426 7.616 3.566 1.00 95.25 106 GLY A O 1
ATOM 814 N N . ILE A 1 107 ? -4.591 6.552 4.311 1.00 95.88 107 ILE A N 1
ATOM 815 C CA . ILE A 1 107 ? -5.180 6.016 5.547 1.00 95.88 107 ILE A CA 1
ATOM 816 C C . ILE A 1 107 ? -5.655 7.161 6.446 1.00 95.88 107 ILE A C 1
ATOM 818 O O . ILE A 1 107 ? -6.796 7.149 6.892 1.00 95.88 107 ILE A O 1
ATOM 822 N N . LEU A 1 108 ? -4.815 8.181 6.666 1.00 93.88 108 LEU A N 1
ATOM 823 C CA . LEU A 1 108 ? -5.194 9.375 7.433 1.00 93.88 108 LEU A CA 1
ATOM 824 C C . LEU A 1 108 ? -6.414 10.077 6.836 1.00 93.88 108 LEU A C 1
ATOM 826 O O . LEU A 1 108 ? -7.281 10.539 7.570 1.00 93.88 108 LEU A O 1
ATOM 830 N N . ASN A 1 109 ? -6.474 10.187 5.508 1.00 94.38 109 ASN A N 1
ATOM 831 C CA . ASN A 1 109 ? -7.607 10.807 4.839 1.00 94.38 109 ASN A CA 1
ATOM 832 C C . ASN A 1 109 ? -8.882 9.965 4.985 1.00 94.38 109 ASN A C 1
ATOM 834 O O . ASN A 1 109 ? -9.923 10.516 5.323 1.00 94.38 109 ASN A O 1
ATOM 838 N N . TYR A 1 110 ? -8.793 8.645 4.804 1.00 94.75 110 TYR A N 1
ATOM 839 C CA . TYR A 1 110 ? -9.924 7.735 4.996 1.00 94.75 110 TYR A CA 1
ATOM 840 C C . TYR A 1 110 ? -10.451 7.791 6.436 1.00 94.75 110 TYR A C 1
ATOM 842 O O . TYR A 1 110 ? -11.648 7.963 6.650 1.00 94.75 110 TYR A O 1
ATOM 850 N N . ALA A 1 111 ? -9.554 7.745 7.426 1.00 93.19 111 ALA A N 1
ATOM 851 C CA . ALA A 1 111 ? -9.893 7.813 8.848 1.00 93.19 111 ALA A CA 1
ATOM 852 C C . ALA A 1 111 ? -10.574 9.135 9.260 1.00 93.19 111 ALA A C 1
ATOM 854 O O . ALA A 1 111 ? -11.266 9.183 10.273 1.00 93.19 111 ALA A O 1
ATOM 855 N N . LYS A 1 112 ? -10.392 10.219 8.494 1.00 90.88 112 LYS A N 1
ATOM 856 C CA . LYS A 1 112 ? -11.103 11.496 8.700 1.00 90.88 112 LYS A CA 1
ATOM 857 C C . LYS A 1 112 ? -12.512 11.497 8.126 1.00 90.88 112 LYS A C 1
ATOM 859 O O . LYS A 1 112 ? -13.358 12.246 8.603 1.00 90.88 112 LYS A O 1
ATOM 864 N N . THR A 1 113 ? -12.733 10.757 7.042 1.00 90.56 113 THR A N 1
ATOM 865 C CA . THR A 1 113 ? -13.975 10.835 6.262 1.00 90.56 113 THR A CA 1
ATOM 866 C C . THR A 1 113 ? -14.922 9.670 6.518 1.00 90.56 113 THR A C 1
ATOM 868 O O . THR A 1 113 ? -16.094 9.769 6.161 1.00 90.56 113 THR A O 1
ATOM 871 N N . THR A 1 114 ? -14.439 8.572 7.106 1.00 90.94 114 THR A N 1
ATOM 872 C CA . THR A 1 114 ? -15.284 7.443 7.514 1.00 90.94 114 THR A CA 1
ATOM 873 C C . THR A 1 114 ? -16.250 7.857 8.637 1.00 90.94 114 THR A C 1
ATOM 875 O O . THR A 1 114 ? -15.877 8.638 9.516 1.00 90.94 114 THR A O 1
ATOM 878 N N . PRO A 1 115 ? -17.502 7.359 8.642 1.00 89.50 115 PRO A N 1
ATOM 879 C CA . PRO A 1 115 ? -18.418 7.548 9.767 1.00 89.50 115 PRO A CA 1
ATOM 880 C C . PRO A 1 115 ? -18.039 6.712 11.004 1.00 89.50 115 PRO A C 1
ATOM 882 O O . PRO A 1 115 ? -18.588 6.947 12.083 1.00 89.50 115 PRO A O 1
ATOM 885 N N . ASN A 1 116 ? -17.139 5.732 10.861 1.00 89.31 116 ASN A N 1
ATOM 886 C CA . ASN A 1 116 ? -16.726 4.852 11.950 1.00 89.31 116 ASN A CA 1
ATOM 887 C C . ASN A 1 116 ? -15.726 5.548 12.879 1.00 89.31 116 ASN A C 1
ATOM 889 O O . ASN A 1 116 ? -14.745 6.135 12.433 1.00 89.31 116 ASN A O 1
ATOM 893 N N . LYS A 1 117 ? -15.970 5.461 14.189 1.00 86.94 117 LYS A N 1
ATOM 894 C CA . LYS A 1 117 ? -15.124 6.103 15.214 1.00 86.94 117 LYS A CA 1
ATOM 895 C C . LYS A 1 117 ? -13.949 5.242 15.657 1.00 86.94 117 LYS A C 1
ATOM 897 O O . LYS A 1 117 ? -12.960 5.748 16.168 1.00 86.94 117 LYS A O 1
ATOM 902 N N . GLU A 1 118 ? -14.064 3.936 15.464 1.00 91.44 118 GLU A N 1
ATOM 903 C CA . GLU A 1 118 ? -13.056 2.969 15.866 1.00 91.44 118 GLU A CA 1
ATOM 904 C C . GLU A 1 118 ? -12.702 2.096 14.665 1.00 91.44 118 GLU A C 1
ATOM 906 O O . GLU A 1 118 ? -13.565 1.709 13.875 1.00 91.44 118 GLU A O 1
ATOM 911 N N . MET A 1 119 ? -11.408 1.856 14.491 1.00 93.94 119 MET A N 1
ATOM 912 C CA . MET A 1 119 ? -10.846 1.162 13.339 1.00 93.94 119 MET A CA 1
ATOM 913 C C . MET A 1 119 ? -9.488 0.571 13.708 1.00 93.94 119 MET A C 1
ATOM 915 O O . MET A 1 119 ? -8.764 1.100 14.555 1.00 93.94 119 MET A O 1
ATOM 919 N N . ILE A 1 120 ? -9.118 -0.506 13.031 1.00 95.25 120 ILE A N 1
ATOM 920 C CA . ILE A 1 120 ? -7.809 -1.138 13.124 1.00 95.25 120 ILE A CA 1
ATOM 921 C C . ILE A 1 120 ? -6.928 -0.530 12.035 1.00 95.25 120 ILE A C 1
ATOM 923 O O . ILE A 1 120 ? -7.200 -0.678 10.846 1.00 95.25 120 ILE A O 1
ATOM 927 N N . VAL A 1 121 ? -5.851 0.147 12.433 1.00 95.25 121 VAL A N 1
ATOM 928 C CA . VAL A 1 121 ? -4.893 0.745 11.495 1.00 95.25 121 VAL A CA 1
ATOM 929 C C . VAL A 1 121 ? -3.623 -0.097 11.445 1.00 95.25 121 VAL A C 1
ATOM 931 O O . VAL A 1 121 ? -2.886 -0.181 12.426 1.00 95.25 121 VAL A O 1
ATOM 934 N N . VAL A 1 122 ? -3.349 -0.687 10.284 1.00 94.88 122 VAL A N 1
ATOM 935 C CA . VAL A 1 122 ? -2.204 -1.567 10.036 1.00 94.88 122 VAL A CA 1
ATOM 936 C C . VAL A 1 122 ? -1.144 -0.827 9.220 1.00 94.88 122 VAL A C 1
ATOM 938 O O . VAL A 1 122 ? -1.097 -0.892 7.993 1.00 94.88 122 VAL A O 1
ATOM 941 N N . THR A 1 123 ? -0.308 -0.069 9.928 1.00 93.31 123 THR A N 1
ATOM 942 C CA . THR A 1 123 ? 0.852 0.657 9.387 1.00 93.31 123 THR A CA 1
ATOM 943 C C . THR A 1 123 ? 1.842 0.971 10.519 1.00 93.31 123 THR A C 1
ATOM 945 O O . THR A 1 123 ? 1.703 0.491 11.647 1.00 93.31 123 THR A O 1
ATOM 948 N N . GLU A 1 124 ? 2.853 1.788 10.250 1.00 89.06 124 GLU A N 1
ATOM 949 C CA . GLU A 1 124 ? 3.807 2.283 11.239 1.00 89.06 124 GLU A CA 1
ATOM 950 C C . GLU A 1 124 ? 3.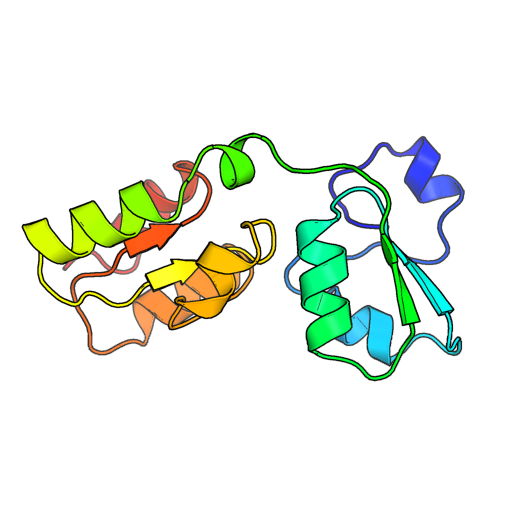143 3.015 12.427 1.00 89.06 124 GLU A C 1
ATOM 952 O O . GLU A 1 124 ? 2.246 3.846 12.275 1.00 89.06 124 GLU A O 1
ATOM 957 N N . ARG A 1 125 ? 3.646 2.788 13.652 1.00 84.06 125 ARG A N 1
ATOM 958 C CA . ARG A 1 125 ? 3.090 3.400 14.882 1.00 84.06 125 ARG A CA 1
ATOM 959 C C . ARG A 1 125 ? 3.119 4.935 14.880 1.00 84.06 125 ARG A C 1
ATOM 961 O O . ARG A 1 125 ? 2.349 5.555 15.612 1.00 84.06 125 ARG A O 1
ATOM 968 N N . GLY A 1 126 ? 3.998 5.547 14.082 1.00 83.06 126 GLY A N 1
ATOM 969 C CA . GLY A 1 126 ? 4.159 7.002 13.987 1.00 83.06 126 GLY A CA 1
ATOM 970 C C . GLY A 1 126 ? 2.889 7.739 13.549 1.00 83.06 126 GLY A C 1
ATOM 971 O O . GLY A 1 126 ? 2.680 8.884 13.949 1.00 83.06 126 GLY A O 1
ATOM 972 N N . ILE A 1 127 ? 1.990 7.064 12.823 1.00 88.44 127 ILE A N 1
ATOM 973 C CA . ILE A 1 127 ? 0.715 7.634 12.369 1.00 88.44 127 ILE A CA 1
ATOM 974 C C . ILE A 1 127 ? -0.227 8.003 13.533 1.00 88.44 127 ILE A C 1
ATOM 976 O O . ILE A 1 127 ? -1.075 8.881 13.386 1.00 88.44 127 ILE A O 1
ATOM 980 N N . MET A 1 128 ? -0.065 7.386 14.714 1.00 85.88 128 MET A N 1
ATOM 981 C CA . MET A 1 128 ? -0.982 7.558 15.850 1.00 85.88 128 MET A CA 1
ATOM 982 C C . MET A 1 128 ? -1.072 8.996 16.351 1.00 85.88 128 MET A C 1
ATOM 984 O O . MET A 1 128 ? -2.146 9.441 16.752 1.00 85.88 128 MET A O 1
ATOM 988 N N . HIS A 1 129 ? 0.040 9.735 16.344 1.00 86.44 129 HIS A N 1
ATOM 989 C CA . HIS A 1 129 ? 0.013 11.138 16.754 1.00 86.44 129 HIS A CA 1
ATOM 990 C C . HIS A 1 129 ? -0.864 11.968 15.811 1.00 86.44 129 HIS A C 1
ATOM 992 O O . HIS A 1 129 ? -1.681 12.767 16.265 1.00 86.44 129 HIS A O 1
ATOM 998 N N . GLN A 1 130 ? -0.723 11.737 14.504 1.00 87.75 130 GLN A N 1
ATOM 999 C CA . GLN A 1 130 ? -1.471 12.462 13.490 1.00 87.75 130 GLN A CA 1
ATOM 1000 C C . GLN A 1 130 ? -2.954 12.077 13.506 1.00 87.75 130 GLN A C 1
ATOM 1002 O O . GLN A 1 130 ? -3.792 12.970 13.469 1.00 87.75 130 GLN A O 1
ATOM 1007 N N . LEU A 1 131 ? -3.285 10.789 13.668 1.00 87.62 131 LEU A N 1
ATOM 1008 C CA . LEU A 1 131 ? -4.672 10.335 13.830 1.00 87.62 131 LEU A CA 1
ATOM 1009 C C . LEU A 1 131 ? -5.351 10.989 15.031 1.00 87.62 131 LEU A C 1
ATOM 1011 O O . LEU A 1 131 ? -6.425 11.548 14.877 1.00 87.62 131 LEU A O 1
ATOM 1015 N N . LYS A 1 132 ? -4.706 11.017 16.203 1.00 86.69 132 LYS A N 1
ATOM 1016 C CA . LYS A 1 132 ? -5.277 11.666 17.398 1.00 86.69 132 LYS A CA 1
ATOM 1017 C C . LYS A 1 132 ? -5.473 13.171 17.235 1.00 86.69 132 LYS A C 1
ATOM 1019 O O . LYS A 1 132 ? -6.348 13.746 17.870 1.00 86.69 132 LYS A O 1
ATOM 1024 N N . LYS A 1 133 ? -4.627 13.820 16.436 1.00 87.75 133 LYS A N 1
ATOM 1025 C CA . LYS A 1 133 ? -4.741 15.251 16.144 1.00 87.75 133 LYS A CA 1
ATOM 1026 C C . LYS A 1 133 ? -5.891 15.541 15.180 1.00 87.75 133 LYS A C 1
ATOM 1028 O O . LYS A 1 133 ? -6.586 16.537 15.343 1.00 87.75 133 LYS A O 1
ATOM 1033 N N . ASP A 1 134 ? -6.050 14.687 14.180 1.00 85.56 134 ASP A N 1
ATOM 1034 C CA . ASP A 1 134 ? -6.951 14.896 13.053 1.00 85.56 134 ASP A CA 1
ATOM 1035 C C . ASP A 1 134 ? -8.362 14.327 13.277 1.00 85.56 134 ASP A C 1
ATOM 1037 O O . ASP A 1 134 ? -9.338 14.919 12.823 1.00 85.56 134 ASP A O 1
ATOM 1041 N N . SER A 1 135 ? -8.449 13.212 14.001 1.00 83.00 135 SER A N 1
ATOM 1042 C CA . SER A 1 135 ? -9.662 12.483 14.382 1.00 83.00 135 SER A CA 1
ATOM 1043 C C . SER A 1 135 ? -9.597 12.168 15.889 1.00 83.00 135 SER A C 1
ATOM 1045 O O . SER A 1 135 ? -9.279 11.046 16.278 1.00 83.00 135 SER A O 1
ATOM 1047 N N . PRO A 1 136 ? -9.820 13.162 16.772 1.00 79.31 136 PRO A N 1
ATOM 1048 C CA . PRO A 1 136 ? -9.628 13.003 18.218 1.00 79.31 136 PRO A CA 1
ATOM 1049 C C . PRO A 1 136 ? -10.726 12.202 18.941 1.00 79.31 136 PRO A C 1
ATOM 1051 O O . PRO A 1 136 ? -10.581 11.965 20.141 1.00 79.31 136 PRO A O 1
ATOM 1054 N N . ASN A 1 137 ? -11.819 11.849 18.254 1.00 69.12 137 ASN A N 1
ATOM 1055 C CA . ASN A 1 137 ? -13.027 11.250 18.833 1.00 69.12 137 ASN A CA 1
ATOM 1056 C C . ASN A 1 137 ? -13.270 9.835 18.328 1.00 69.12 137 ASN A C 1
ATOM 1058 O O . ASN A 1 137 ? -13.081 9.643 17.109 1.00 69.12 137 ASN A O 1
#

Nearest PDB structures (foldseek):
  7p4m-assembly1_A  TM=9.535E-01  e=1.279E-13  Thermotoga maritima MSB8
  6f4l-assembly1_A  TM=9.534E-01  e=2.789E-13  Thermotoga maritima MSB8
  7p4p-assembly1_A  TM=9.559E-01  e=4.119E-13  Thermotoga maritima MSB8
  7p4q-assembly1_A  TM=9.520E-01  e=6.082E-13  Thermotoga maritima MSB8
  6f4d-assembly1_A  TM=9.555E-01  e=1.415E-12  Thermotoga maritima

Foldseek 3Di:
DEPPDDPVVVVPDPDYDYQACVLVVVVPDPDQEEEDDDQPLSQVVSVVVDNGHYDYHPDADPLQAPDDPVNVVVCCVVPNNAAEEEESRHDPSSVVRHPYYTDLVVSLVCLLPDPDLDHHYRDDPVSVVVNCVRRVD

pLDDT: mean 94.79, std 4.37, range [69.12, 98.38]

Solvent-accessible surface area (backbone atoms only — not comparable to full-atom values): 7871 Å² total; per-residue (Å²): 57,42,65,84,58,57,70,71,61,55,74,77,39,96,51,78,30,45,80,79,39,40,55,68,52,57,72,70,46,98,59,59,69,42,77,29,37,44,37,28,34,41,30,50,50,41,36,77,75,46,93,47,48,60,44,57,34,101,36,70,53,65,78,38,60,70,60,52,61,66,60,53,51,50,48,31,73,76,73,39,94,53,51,29,37,28,32,45,54,29,48,66,76,50,54,75,70,31,76,39,75,33,25,75,70,49,45,56,51,48,62,61,70,49,92,63,72,64,66,47,74,51,64,69,77,75,52,54,63,55,44,51,70,72,46,73,99

Mean predicted aligned error: 3.31 Å